Protein AF-A0A0F8YLA9-F1 (afdb_monomer)

pLDDT: mean 85.99, std 13.61, range [43.16, 98.12]

Mean predicted aligned error: 7.43 Å

Organism: NCBI:txid412755

Secondary structure (DSSP, 8-state):
-----HHHHHHHHHHHHHHHHHHHHHHHHHHT-S-B-EEEEEEPPPTTSHHHHHSTT--E--HHHHHHHHHHHHHHHHHHHHHTTTTTTTHHHHHHHHHHHHHHHHHTTBSS----BTTB-HHHHHHHHHHHHHHHHHHHT--------------

InterPro domains:
  IPR001640 Phosphatidylglycerol--prolipoprotein diacylglyceryl transferase Lgt [PF01790] (2-137)
  IPR001640 Phosphatidylglycerol--prolipoprotein diacylglyceryl transferase Lgt [PTHR30589] (3-137)

Foldseek 3Di:
DDPDFVLVVLLVVLLVVLLVLLVVLVVCVVQVPQWFDFDPDADADDPPHPRCVVPPPTHTHSLSNVSSVLSNVLSVVSVVCVVVVHLRSQSNLVSLLSVLVSQLVSVVGTPPFAPDPPRHTPSNVVSVVSNVVSVVCSVVSPRPDDDPPPPPPDD

Radius of gyration: 19.68 Å; Cα contacts (8 Å, |Δi|>4): 216; chains: 1; bounding box: 42×51×56 Å

Solvent-accessible surface area (backbone atoms only — not comparable to full-atom values): 8323 Å² total; per-residue (Å²): 132,87,89,73,59,56,40,60,53,38,40,58,41,30,25,53,54,28,41,51,52,15,54,50,24,50,53,31,51,78,52,29,45,79,50,18,28,81,38,99,57,66,47,63,48,57,80,90,22,66,42,9,66,78,38,63,89,38,36,25,25,59,49,26,58,56,48,16,52,51,26,40,53,51,14,51,52,46,46,51,35,53,75,70,60,50,61,77,57,32,42,34,32,50,44,42,31,55,48,20,54,51,51,38,57,51,54,76,48,36,58,83,71,67,62,74,55,95,85,32,32,68,64,40,54,51,20,52,54,46,24,55,54,20,48,50,42,51,71,70,51,71,68,69,72,73,84,79,74,75,80,79,79,79,127

Structure (mmCIF, N/CA/C/O backbone):
data_AF-A0A0F8YLA9-F1
#
_entry.id   AF-A0A0F8YLA9-F1
#
loop_
_atom_site.group_PDB
_atom_site.id
_atom_site.type_symbol
_atom_site.label_atom_id
_atom_site.label_alt_id
_atom_site.label_comp_id
_atom_site.label_asym_id
_atom_site.label_entity_id
_atom_site.label_seq_id
_atom_site.pdbx_PDB_ins_code
_atom_site.Cartn_x
_atom_site.Cartn_y
_atom_site.Cartn_z
_atom_site.occupancy
_atom_site.B_iso_or_equiv
_atom_site.auth_seq_id
_atom_site.auth_comp_id
_atom_site.auth_asym_id
_atom_site.auth_atom_id
_atom_site.pdbx_PDB_model_num
ATOM 1 N N . ALA A 1 1 ? -14.982 23.974 17.605 1.00 51.75 1 ALA A N 1
ATOM 2 C CA . ALA A 1 1 ? -14.309 22.856 16.908 1.00 51.75 1 ALA A CA 1
ATOM 3 C C . ALA A 1 1 ? -14.845 21.535 17.462 1.00 51.75 1 ALA A C 1
ATOM 5 O O . ALA A 1 1 ? -14.970 21.428 18.674 1.00 51.75 1 ALA A O 1
ATOM 6 N N . ARG A 1 2 ? -15.230 20.557 16.626 1.00 50.88 2 ARG A N 1
ATOM 7 C CA . ARG A 1 2 ? -15.662 19.235 17.125 1.00 50.88 2 ARG A CA 1
ATOM 8 C C . ARG A 1 2 ? -14.438 18.479 17.650 1.00 50.88 2 ARG A C 1
ATOM 10 O O . ARG A 1 2 ? -13.522 18.197 16.887 1.00 50.88 2 ARG A O 1
ATOM 17 N N . HIS A 1 3 ? -14.431 18.161 18.940 1.00 56.78 3 HIS A N 1
ATOM 18 C CA . HIS A 1 3 ? -13.416 17.324 19.575 1.00 56.78 3 HIS A CA 1
ATOM 19 C C . HIS A 1 3 ? -13.645 15.861 19.155 1.00 56.78 3 HIS A C 1
ATOM 21 O O . HIS A 1 3 ? -14.467 15.159 19.741 1.00 56.78 3 HIS A O 1
ATOM 27 N N . LEU A 1 4 ? -12.982 15.424 18.077 1.00 67.19 4 LEU A N 1
ATOM 28 C CA . LEU A 1 4 ? -12.993 14.024 17.647 1.00 67.19 4 LEU A CA 1
ATOM 29 C C . LEU A 1 4 ? -11.876 13.247 18.356 1.00 67.19 4 LEU A C 1
ATOM 31 O O . LEU A 1 4 ? -10.719 13.669 18.283 1.00 67.19 4 LEU A O 1
ATOM 35 N N . PRO A 1 5 ? -12.194 12.121 19.015 1.00 80.06 5 PRO A N 1
ATOM 36 C CA . PRO A 1 5 ? -11.189 11.322 19.695 1.00 80.06 5 PRO A CA 1
ATOM 37 C C . PRO A 1 5 ? -10.243 10.677 18.664 1.00 80.06 5 PRO A C 1
ATOM 39 O O . PRO A 1 5 ? -10.647 10.339 17.545 1.00 80.06 5 PRO A O 1
ATOM 42 N N . LEU A 1 6 ? -8.957 10.579 19.021 1.00 82.19 6 LEU A N 1
ATOM 43 C CA . LEU A 1 6 ? -7.871 10.200 18.104 1.00 82.19 6 LEU A CA 1
ATOM 44 C C . LEU A 1 6 ? -8.041 8.792 17.518 1.00 82.19 6 LEU A C 1
ATOM 46 O O . LEU A 1 6 ? -7.640 8.541 16.387 1.00 82.19 6 LEU A O 1
ATOM 50 N N . ASP A 1 7 ? -8.688 7.898 18.256 1.00 81.44 7 ASP A N 1
ATOM 51 C CA . ASP A 1 7 ? -9.044 6.544 17.834 1.00 81.44 7 ASP A CA 1
ATOM 52 C C . ASP A 1 7 ? -9.983 6.542 16.616 1.00 81.44 7 ASP A C 1
ATOM 54 O O . ASP A 1 7 ? -9.764 5.798 15.663 1.00 81.44 7 ASP A O 1
ATOM 58 N N . LYS A 1 8 ? -10.984 7.429 16.591 1.00 83.75 8 LYS A N 1
ATOM 59 C CA . LYS A 1 8 ? -11.891 7.577 15.444 1.00 83.75 8 LYS A CA 1
ATOM 60 C C . LYS A 1 8 ? -11.183 8.166 14.233 1.00 83.75 8 LYS A C 1
ATOM 62 O O . LYS A 1 8 ? -11.482 7.778 13.106 1.00 83.75 8 LYS A O 1
ATOM 67 N N . ILE A 1 9 ? -10.259 9.100 14.452 1.00 87.50 9 ILE A N 1
ATOM 68 C CA . ILE A 1 9 ? -9.454 9.675 13.369 1.00 87.50 9 ILE A CA 1
ATOM 69 C C . ILE A 1 9 ? -8.560 8.586 12.768 1.00 87.50 9 ILE A C 1
ATOM 71 O O . ILE A 1 9 ? -8.563 8.406 11.552 1.00 87.50 9 ILE A O 1
ATOM 75 N N . ALA A 1 10 ? -7.872 7.813 13.611 1.00 88.62 10 ALA A N 1
ATOM 76 C CA . ALA A 1 10 ? -7.034 6.691 13.200 1.00 88.62 10 ALA A CA 1
ATOM 77 C C . ALA A 1 10 ? -7.830 5.628 12.420 1.00 88.62 10 ALA A C 1
ATOM 79 O O . ALA A 1 10 ? -7.410 5.201 11.344 1.00 88.62 10 ALA A O 1
ATOM 80 N N . ASP A 1 11 ? -9.017 5.259 12.905 1.00 90.12 11 ASP A N 1
ATOM 81 C CA . ASP A 1 11 ? -9.901 4.302 12.235 1.00 90.12 11 ASP A CA 1
ATOM 82 C C . ASP A 1 11 ? -10.409 4.795 10.874 1.00 90.12 11 ASP A C 1
ATOM 84 O O . ASP A 1 11 ? -10.587 4.013 9.935 1.00 90.12 11 ASP A O 1
ATOM 88 N N . CYS A 1 12 ? -10.658 6.098 10.745 1.00 91.56 12 CYS A N 1
ATOM 89 C CA . CYS A 1 12 ? -11.029 6.704 9.473 1.00 91.56 12 CYS A CA 1
ATOM 90 C C . CYS A 1 12 ? -9.847 6.772 8.502 1.00 91.56 12 CYS A C 1
ATOM 92 O O . CYS A 1 12 ? -10.040 6.528 7.309 1.00 91.56 12 CYS A O 1
ATOM 94 N N . ALA A 1 13 ? -8.651 7.068 9.015 1.00 93.75 13 ALA A N 1
ATOM 95 C CA . ALA A 1 13 ? -7.430 7.209 8.235 1.00 93.75 13 ALA A CA 1
ATOM 96 C C . ALA A 1 13 ? -6.952 5.874 7.651 1.00 93.75 13 ALA A C 1
ATOM 98 O O . ALA A 1 13 ? -6.532 5.845 6.501 1.00 93.75 13 ALA A O 1
ATOM 99 N N . ALA A 1 14 ? -7.066 4.767 8.389 1.00 94.69 14 ALA A N 1
ATOM 100 C CA . ALA A 1 14 ? -6.555 3.458 7.973 1.00 94.69 14 ALA A CA 1
ATOM 101 C C . ALA A 1 14 ? -6.965 3.026 6.540 1.00 94.69 14 ALA A C 1
ATOM 103 O O . ALA A 1 14 ? -6.076 2.818 5.711 1.00 94.69 14 ALA A O 1
ATOM 104 N N . PRO A 1 15 ? -8.265 2.940 6.178 1.00 95.81 15 PRO A N 1
ATOM 105 C CA . PRO A 1 15 ? -8.655 2.606 4.807 1.00 95.81 15 PRO A CA 1
ATOM 106 C C . PRO A 1 15 ? -8.290 3.706 3.797 1.00 95.81 15 PRO A C 1
ATOM 108 O O . PRO A 1 15 ? -7.975 3.393 2.654 1.00 95.81 15 PRO A O 1
ATOM 111 N N . ALA A 1 16 ? -8.303 4.983 4.198 1.00 96.62 16 ALA A N 1
ATOM 112 C CA . ALA A 1 16 ? -7.958 6.092 3.307 1.00 96.62 16 ALA A CA 1
ATOM 113 C C . ALA A 1 16 ? -6.479 6.052 2.886 1.00 96.62 16 ALA A C 1
ATOM 115 O O . ALA A 1 16 ? -6.171 6.222 1.708 1.00 96.62 16 ALA A O 1
ATOM 116 N N . ILE A 1 17 ? -5.577 5.761 3.829 1.00 97.19 17 ILE A N 1
ATOM 117 C CA . ILE A 1 17 ? -4.144 5.592 3.565 1.00 97.19 17 ILE A CA 1
ATOM 118 C C . ILE A 1 17 ? -3.922 4.405 2.623 1.00 97.19 17 ILE A C 1
ATOM 120 O O . ILE A 1 17 ? -3.189 4.536 1.645 1.00 97.19 17 ILE A O 1
ATOM 124 N N . ALA A 1 18 ? -4.590 3.272 2.869 1.00 97.25 18 ALA A N 1
ATOM 125 C CA . ALA A 1 18 ? -4.482 2.090 2.013 1.00 97.25 18 ALA A CA 1
ATOM 126 C C . ALA A 1 18 ? -4.884 2.390 0.556 1.00 97.25 18 ALA A C 1
ATOM 128 O O . ALA A 1 18 ? -4.137 2.065 -0.368 1.00 97.25 18 ALA A O 1
ATOM 129 N N . PHE A 1 19 ? -6.014 3.073 0.344 1.00 97.94 19 PHE A N 1
ATOM 130 C CA . PHE A 1 19 ? -6.440 3.487 -0.996 1.00 97.94 19 PHE A CA 1
ATOM 131 C C . PHE A 1 19 ? -5.474 4.488 -1.638 1.00 97.94 19 PHE A C 1
ATOM 133 O O . PHE A 1 19 ? -5.114 4.321 -2.803 1.00 97.94 19 PHE A O 1
ATOM 140 N N . GLY A 1 20 ? -5.005 5.484 -0.881 1.00 97.56 20 GLY A N 1
ATOM 141 C CA . GLY A 1 20 ? -4.021 6.451 -1.370 1.00 97.56 20 GLY A CA 1
ATOM 142 C C . GLY A 1 20 ? -2.733 5.775 -1.845 1.00 97.56 20 GLY A C 1
ATOM 143 O O . GLY A 1 20 ? -2.248 6.056 -2.939 1.00 97.56 20 GLY A O 1
ATOM 144 N N . PHE A 1 21 ? -2.214 4.818 -1.073 1.00 96.88 21 PHE A N 1
ATOM 145 C CA . PHE A 1 21 ? -1.031 4.051 -1.463 1.00 96.88 21 PHE A CA 1
ATOM 146 C C . PHE A 1 21 ? -1.296 3.124 -2.652 1.00 96.88 21 PHE A C 1
ATOM 148 O O . PHE A 1 21 ? -0.420 2.982 -3.503 1.00 96.88 21 PHE A O 1
ATOM 155 N N . SER A 1 22 ? -2.484 2.520 -2.748 1.00 97.44 22 SER A N 1
ATOM 156 C CA . SER A 1 22 ? -2.860 1.690 -3.899 1.00 97.44 22 SER A CA 1
ATOM 157 C C . SER A 1 22 ? -2.785 2.484 -5.206 1.00 97.44 22 SER A C 1
ATOM 159 O O . SER A 1 22 ? -2.133 2.043 -6.155 1.00 97.44 22 SER A O 1
ATOM 161 N N . ILE A 1 23 ? -3.366 3.688 -5.225 1.00 97.62 23 ILE A N 1
ATOM 162 C CA . ILE A 1 23 ? -3.331 4.584 -6.387 1.00 97.62 23 ILE A CA 1
ATOM 163 C C . ILE A 1 23 ? -1.901 5.070 -6.649 1.00 97.62 23 ILE A C 1
ATOM 165 O O . ILE A 1 23 ? -1.436 5.037 -7.786 1.00 97.62 23 ILE A O 1
ATOM 169 N N . GLY A 1 24 ? -1.162 5.448 -5.602 1.00 96.38 24 GLY A N 1
ATOM 170 C CA . GLY A 1 24 ? 0.235 5.868 -5.732 1.00 96.38 24 GLY A CA 1
ATOM 171 C C . GLY A 1 24 ? 1.115 4.812 -6.411 1.00 96.38 24 GLY A C 1
ATOM 172 O O . GLY A 1 24 ? 1.954 5.147 -7.245 1.00 96.38 24 GLY A O 1
ATOM 173 N N . ARG A 1 25 ? 0.879 3.521 -6.138 1.00 95.88 25 ARG A N 1
ATOM 174 C CA . ARG A 1 25 ? 1.599 2.417 -6.796 1.00 95.88 25 ARG A CA 1
ATOM 175 C C . ARG A 1 25 ? 1.271 2.267 -8.279 1.00 95.88 25 ARG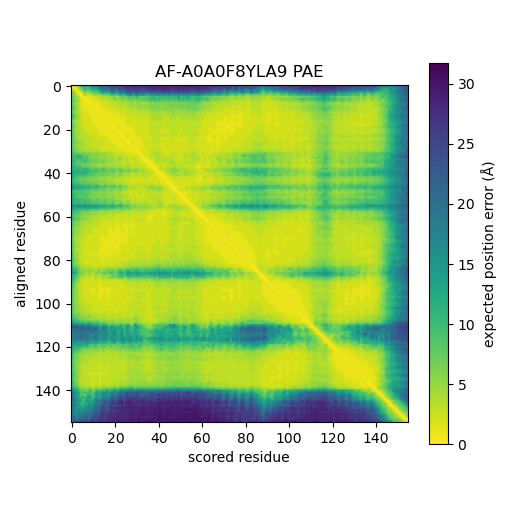 A C 1
ATOM 177 O O . ARG A 1 25 ? 2.159 1.886 -9.037 1.00 95.88 25 ARG A O 1
ATOM 184 N N . ILE A 1 26 ? 0.059 2.618 -8.705 1.00 96.50 26 ILE A N 1
ATOM 185 C CA . ILE A 1 26 ? -0.275 2.706 -10.135 1.00 96.50 26 ILE A CA 1
ATOM 186 C C . ILE A 1 26 ? 0.551 3.824 -10.779 1.00 96.50 26 ILE A C 1
ATOM 188 O O . ILE A 1 26 ? 1.134 3.615 -11.836 1.00 96.50 26 ILE A O 1
ATOM 192 N N . GLY A 1 27 ? 0.699 4.967 -10.103 1.00 95.50 27 GLY A N 1
ATOM 193 C CA . GLY A 1 27 ? 1.598 6.039 -10.542 1.00 95.50 27 GLY A CA 1
ATOM 194 C C . GLY A 1 27 ? 3.049 5.571 -10.714 1.00 95.50 27 GLY A C 1
ATOM 195 O O . GLY A 1 27 ? 3.661 5.849 -11.741 1.00 95.50 27 GLY A O 1
ATOM 196 N N . CYS A 1 28 ? 3.585 4.789 -9.767 1.00 93.06 28 CYS A N 1
ATOM 197 C CA . CYS A 1 28 ? 4.929 4.205 -9.894 1.00 93.06 28 CYS A CA 1
ATOM 198 C C . CYS A 1 28 ? 5.061 3.273 -11.105 1.00 93.06 28 CYS A C 1
ATOM 200 O O . CYS A 1 28 ? 6.099 3.278 -11.763 1.00 93.06 28 CYS A O 1
ATOM 202 N N . PHE A 1 29 ? 4.022 2.483 -11.396 1.00 94.56 29 PHE A N 1
ATOM 203 C CA . PHE A 1 29 ? 3.989 1.628 -12.581 1.00 94.56 29 PHE A CA 1
ATOM 204 C C . PHE A 1 29 ? 4.024 2.465 -13.864 1.00 94.56 29 PHE A C 1
ATOM 206 O O . PHE A 1 29 ? 4.867 2.226 -14.716 1.00 94.56 29 PHE A O 1
ATOM 213 N N . LEU A 1 30 ? 3.187 3.500 -13.971 1.00 94.06 30 LEU A N 1
ATOM 214 C CA . LEU A 1 30 ? 3.167 4.383 -15.143 1.00 94.06 30 LEU A CA 1
ATOM 215 C C . LEU A 1 30 ? 4.490 5.141 -15.338 1.00 94.06 30 LEU A C 1
ATOM 217 O O . LEU A 1 30 ? 4.897 5.380 -16.469 1.00 94.06 30 LEU A O 1
ATOM 221 N N . ASN A 1 31 ? 5.177 5.483 -14.246 1.00 93.06 31 ASN A N 1
ATOM 222 C CA . ASN A 1 31 ? 6.482 6.142 -14.285 1.00 93.06 31 ASN A CA 1
ATOM 223 C C . ASN A 1 31 ? 7.656 5.171 -14.532 1.00 93.06 31 ASN A C 1
ATOM 225 O O . ASN A 1 31 ? 8.767 5.610 -14.811 1.00 93.06 31 ASN A O 1
ATOM 229 N N . GLY A 1 32 ? 7.454 3.860 -14.377 1.00 88.50 32 GLY A N 1
ATOM 230 C CA . GLY A 1 32 ? 8.517 2.858 -14.488 1.00 88.50 32 GLY A CA 1
ATOM 231 C C . GLY A 1 32 ? 9.557 2.905 -13.361 1.00 88.50 32 GLY A C 1
ATOM 232 O O . GLY A 1 32 ? 10.737 2.663 -13.603 1.00 88.50 32 GLY A O 1
ATOM 233 N N . CYS A 1 33 ? 9.150 3.221 -12.125 1.00 87.12 33 CYS A N 1
ATOM 234 C CA . CYS A 1 33 ? 10.023 3.188 -10.940 1.00 87.12 33 CYS A CA 1
ATOM 235 C C . CYS A 1 33 ? 9.605 2.103 -9.929 1.00 87.12 33 CYS A C 1
ATOM 237 O O . CYS A 1 33 ? 8.482 1.597 -9.974 1.00 87.12 33 CYS A O 1
ATOM 239 N N . CYS A 1 34 ? 10.508 1.742 -9.004 1.00 85.62 34 CYS A N 1
ATOM 240 C CA . CYS A 1 34 ? 10.305 0.684 -7.998 1.00 85.62 34 CYS A CA 1
ATOM 241 C C . CYS A 1 34 ? 9.914 -0.673 -8.608 1.00 85.62 34 CYS A C 1
ATOM 243 O O . CYS A 1 34 ? 8.966 -1.317 -8.153 1.00 85.62 34 CYS A O 1
ATOM 245 N N . TYR A 1 35 ? 10.609 -1.059 -9.673 1.00 88.12 35 TYR A N 1
ATOM 246 C CA . TYR A 1 35 ? 10.347 -2.276 -10.431 1.00 88.12 35 TYR A CA 1
ATOM 247 C C . TYR A 1 35 ? 10.820 -3.544 -9.711 1.00 88.12 35 TYR A C 1
ATOM 249 O O . TYR A 1 35 ? 11.592 -3.512 -8.750 1.00 88.12 35 TYR A O 1
ATOM 257 N N . GLY A 1 36 ? 10.278 -4.680 -10.145 1.00 89.56 36 GLY A N 1
ATOM 258 C CA . GLY A 1 36 ? 10.654 -5.986 -9.628 1.00 89.56 36 GLY A CA 1
ATOM 259 C C . GLY A 1 36 ? 11.971 -6.511 -10.184 1.00 89.56 36 GLY A C 1
ATOM 260 O O . GLY A 1 36 ? 12.648 -5.857 -10.969 1.00 89.56 36 GLY A O 1
ATOM 261 N N . VAL A 1 37 ? 12.315 -7.727 -9.783 1.00 90.44 37 VAL A N 1
ATOM 262 C CA . VAL A 1 37 ? 13.409 -8.495 -10.383 1.00 90.44 37 VAL A CA 1
ATOM 263 C C . VAL A 1 37 ? 13.125 -8.840 -11.850 1.00 90.44 37 VAL A C 1
ATOM 265 O O . VAL A 1 37 ? 11.976 -8.822 -12.308 1.00 90.44 37 VAL A O 1
ATOM 268 N N . LEU A 1 38 ? 14.186 -9.197 -12.575 1.00 90.69 38 LEU A N 1
ATOM 269 C CA . LEU A 1 38 ? 14.07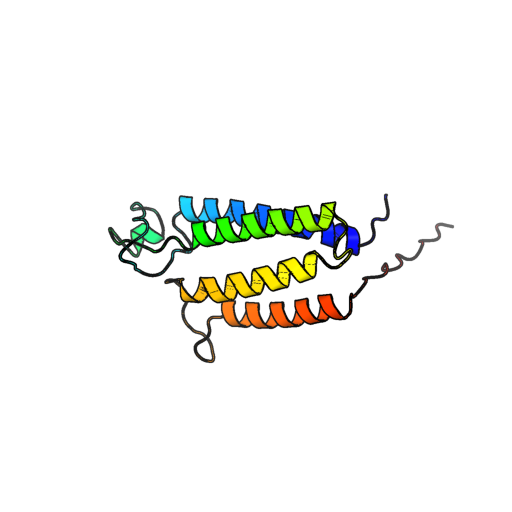9 -9.807 -13.897 1.00 90.69 38 LEU A CA 1
ATOM 270 C C . LEU A 1 38 ? 13.261 -11.095 -13.821 1.00 90.69 38 LEU A C 1
ATOM 272 O O . LEU A 1 38 ? 13.452 -11.920 -12.927 1.00 90.69 38 LEU A O 1
ATOM 276 N N . SER A 1 39 ? 12.334 -11.252 -14.758 1.00 88.69 39 SER A N 1
ATOM 277 C CA . SER A 1 39 ? 11.395 -12.368 -14.783 1.00 88.69 39 SER A CA 1
ATOM 278 C C . SER A 1 39 ? 11.053 -12.737 -16.221 1.00 88.69 39 SER A C 1
ATOM 280 O O . SER A 1 39 ? 11.080 -11.893 -17.112 1.00 88.69 39 SER A O 1
ATOM 282 N N . SER A 1 40 ? 10.687 -13.998 -16.454 1.00 89.44 40 SER A N 1
ATOM 283 C CA . SER A 1 40 ? 10.198 -14.467 -17.758 1.00 89.44 40 SER A CA 1
ATOM 284 C C . SER A 1 40 ? 8.824 -13.899 -18.128 1.00 89.44 40 SER A C 1
ATOM 286 O O . SER A 1 40 ? 8.406 -13.988 -19.278 1.00 89.44 40 SER A O 1
ATOM 288 N N . PHE A 1 41 ? 8.117 -13.318 -17.160 1.00 89.44 41 PHE A N 1
ATOM 289 C CA . PHE A 1 41 ? 6.801 -12.720 -17.336 1.00 89.44 41 PHE A CA 1
ATOM 290 C C . PHE A 1 41 ? 6.713 -11.384 -16.598 1.00 89.44 41 PHE A C 1
ATOM 292 O O . PHE A 1 41 ? 7.275 -11.218 -15.510 1.00 89.44 41 PHE A O 1
ATOM 299 N N . GLY A 1 42 ? 5.979 -10.437 -17.183 1.00 92.00 42 GLY A N 1
ATOM 300 C CA . GLY A 1 42 ? 5.844 -9.089 -16.651 1.00 92.00 42 GLY A CA 1
ATOM 301 C C . GLY A 1 42 ? 5.718 -8.052 -17.756 1.00 92.00 42 GLY A C 1
ATOM 302 O O . GLY A 1 42 ? 5.046 -8.292 -18.756 1.00 92.00 42 GLY A O 1
ATOM 303 N N . PHE A 1 43 ? 6.356 -6.900 -17.558 1.00 92.38 43 PHE A N 1
ATOM 304 C CA . PHE A 1 43 ? 6.296 -5.778 -18.490 1.00 92.38 43 PHE A CA 1
ATOM 305 C C . PHE A 1 43 ? 7.697 -5.314 -18.872 1.00 92.38 43 PHE A C 1
ATOM 307 O O . PHE A 1 43 ? 8.619 -5.341 -18.055 1.00 92.38 43 PHE A O 1
ATOM 314 N N . VAL A 1 44 ? 7.825 -4.860 -20.116 1.00 93.12 44 VAL A N 1
ATOM 315 C CA . VAL A 1 44 ? 8.991 -4.122 -20.600 1.00 93.12 44 VAL A CA 1
ATOM 316 C C . VAL A 1 44 ? 8.648 -2.641 -20.530 1.00 93.12 44 VAL A C 1
ATOM 318 O O . VAL A 1 44 ? 7.616 -2.215 -21.051 1.00 93.12 44 VAL A O 1
ATOM 321 N N . PHE A 1 45 ? 9.493 -1.862 -19.866 1.00 91.69 45 PHE A N 1
ATOM 322 C CA . PHE A 1 45 ? 9.282 -0.427 -19.720 1.00 91.69 45 PHE A CA 1
ATOM 323 C C . PHE A 1 45 ? 9.956 0.347 -20.864 1.00 91.69 45 PHE A C 1
ATOM 325 O O . PHE A 1 45 ? 11.015 -0.068 -21.340 1.00 91.69 45 PHE A O 1
ATOM 332 N N . PRO A 1 46 ? 9.358 1.461 -21.329 1.00 90.88 46 PRO A N 1
ATOM 333 C CA . PRO A 1 46 ? 9.902 2.242 -22.434 1.00 90.88 46 PRO A CA 1
ATOM 334 C C . PRO A 1 46 ? 11.212 2.943 -22.052 1.00 90.88 46 PRO A C 1
ATOM 336 O O . PRO A 1 46 ? 11.439 3.288 -20.886 1.00 90.88 46 PRO A O 1
ATOM 339 N N . LEU A 1 47 ? 12.047 3.200 -23.062 1.00 87.94 47 LEU A N 1
ATOM 340 C CA . LEU A 1 47 ? 13.235 4.048 -22.938 1.00 87.94 47 LEU A CA 1
ATOM 341 C C . LEU A 1 47 ? 12.815 5.457 -22.478 1.00 87.94 47 LEU A C 1
ATOM 343 O O . LEU A 1 47 ? 11.848 6.011 -23.000 1.00 87.94 47 LEU A O 1
ATOM 347 N N . GLY A 1 48 ? 13.514 6.009 -21.483 1.00 86.69 48 GLY A N 1
ATOM 348 C CA . GLY A 1 48 ? 13.152 7.263 -20.799 1.00 86.69 48 GLY A CA 1
ATOM 349 C C . GLY A 1 48 ? 12.381 7.076 -19.485 1.00 86.69 48 GLY A C 1
ATOM 350 O O . GLY A 1 48 ? 12.057 8.052 -18.813 1.00 86.69 48 GLY A O 1
ATOM 351 N N . SER A 1 49 ? 12.094 5.831 -19.095 1.00 89.81 49 SER A N 1
ATOM 352 C CA . SER A 1 49 ? 11.715 5.491 -17.720 1.00 89.81 49 SER A CA 1
ATOM 353 C C . SER A 1 49 ? 12.924 4.924 -16.964 1.00 89.81 49 SER A C 1
ATOM 355 O O . SER A 1 49 ? 13.767 4.285 -17.597 1.00 89.81 49 SER A O 1
ATOM 357 N N . PRO A 1 50 ? 13.001 5.054 -15.624 1.00 88.88 50 PRO A N 1
ATOM 358 C CA . PRO A 1 50 ? 14.111 4.492 -14.856 1.00 88.88 50 PRO A CA 1
ATOM 359 C C . PRO A 1 50 ? 14.313 2.995 -15.136 1.00 88.88 50 PRO A C 1
ATOM 361 O O . PRO A 1 50 ? 15.425 2.553 -15.395 1.00 88.88 50 PRO A O 1
ATOM 364 N N . ALA A 1 51 ? 13.234 2.207 -15.156 1.00 88.44 51 ALA A N 1
ATOM 365 C CA . ALA A 1 51 ? 13.294 0.790 -15.512 1.00 88.44 51 ALA A CA 1
ATOM 366 C C . ALA A 1 51 ? 13.849 0.547 -16.924 1.00 88.44 51 ALA A C 1
ATOM 368 O O . ALA A 1 51 ? 14.704 -0.315 -17.095 1.00 88.44 51 ALA A O 1
ATOM 369 N N . GLY A 1 52 ? 13.380 1.297 -17.927 1.00 88.88 52 GLY A N 1
ATOM 370 C CA . GLY A 1 52 ? 13.812 1.124 -19.315 1.00 88.88 52 GLY A CA 1
ATOM 371 C C . GLY A 1 52 ? 15.261 1.550 -19.569 1.00 88.88 52 GLY A C 1
ATOM 372 O O . GLY A 1 52 ? 15.897 1.007 -20.468 1.00 88.88 52 GLY A O 1
ATOM 373 N N . GLU A 1 53 ? 15.794 2.482 -18.774 1.00 89.19 53 GLU A N 1
ATOM 374 C CA . GLU A 1 53 ? 17.198 2.908 -18.844 1.00 89.19 53 GLU A CA 1
ATOM 375 C C . GLU A 1 53 ? 18.155 1.867 -18.251 1.00 89.19 53 GLU A C 1
ATOM 377 O O . GLU A 1 53 ? 19.177 1.561 -18.860 1.00 89.19 53 GLU A O 1
ATOM 382 N N . PHE A 1 54 ? 17.818 1.284 -17.095 1.00 86.50 54 PHE A N 1
A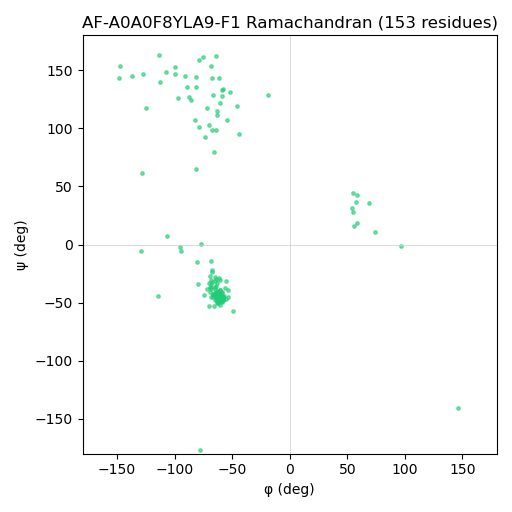TOM 383 C CA . PHE A 1 54 ? 18.653 0.255 -16.461 1.00 86.50 54 PHE A CA 1
ATOM 384 C C . PHE A 1 54 ? 18.481 -1.138 -17.090 1.00 86.50 54 PHE A C 1
ATOM 386 O O . PHE A 1 54 ? 19.437 -1.908 -17.158 1.00 86.50 54 PHE A O 1
ATOM 393 N N . PHE A 1 55 ? 17.274 -1.468 -17.554 1.00 86.25 55 PHE A N 1
ATOM 394 C CA . PHE A 1 55 ? 16.890 -2.797 -18.039 1.00 86.25 55 PHE A CA 1
ATOM 395 C C . PHE A 1 55 ? 16.245 -2.705 -19.427 1.00 86.25 55 PHE A C 1
ATOM 397 O O . PHE A 1 55 ? 15.085 -3.069 -19.637 1.00 86.25 55 PHE A O 1
ATOM 404 N N . SER A 1 56 ? 17.015 -2.207 -20.394 1.00 86.75 56 SER A N 1
ATOM 405 C CA . SER A 1 56 ? 16.550 -2.015 -21.768 1.00 86.75 56 SER A CA 1
ATOM 406 C C . SER A 1 56 ? 16.081 -3.332 -22.398 1.00 86.75 56 SER A C 1
ATOM 408 O O . SER A 1 56 ? 16.780 -4.344 -22.374 1.00 86.75 56 SER A O 1
ATOM 410 N N . ALA A 1 57 ? 14.857 -3.320 -22.939 1.00 87.75 57 ALA A N 1
ATOM 411 C CA . ALA A 1 57 ? 14.194 -4.468 -23.568 1.00 87.75 57 ALA A CA 1
ATOM 412 C C . ALA A 1 57 ? 14.056 -5.736 -22.692 1.00 87.75 57 ALA A C 1
ATOM 414 O O . ALA A 1 57 ? 13.756 -6.812 -23.209 1.00 87.75 57 ALA A O 1
ATOM 415 N N . GLN A 1 58 ? 14.239 -5.630 -21.372 1.00 90.19 58 GLN A N 1
ATOM 416 C CA . GLN A 1 58 ? 14.116 -6.756 -20.448 1.00 90.19 58 GLN A CA 1
ATOM 417 C C . GLN A 1 58 ? 12.762 -6.757 -19.735 1.00 90.19 58 GLN A C 1
ATOM 419 O O . GLN A 1 58 ? 12.174 -5.713 -19.448 1.00 90.19 58 GLN A O 1
ATOM 424 N N . THR A 1 59 ? 12.259 -7.959 -19.452 1.00 92.50 59 THR A N 1
ATOM 425 C CA . THR A 1 59 ? 10.975 -8.146 -18.772 1.00 92.50 59 THR A CA 1
ATOM 426 C C . THR A 1 59 ? 11.171 -8.099 -17.262 1.00 92.50 59 THR A C 1
ATOM 428 O O . THR A 1 59 ? 11.952 -8.864 -16.692 1.00 92.50 59 THR A O 1
ATOM 431 N N . LEU A 1 60 ? 10.439 -7.198 -16.609 1.00 92.06 60 LEU A N 1
ATOM 432 C CA . LEU A 1 60 ? 10.492 -6.996 -15.166 1.00 92.06 60 LEU A CA 1
ATOM 433 C C . LEU A 1 60 ? 9.179 -7.421 -14.518 1.00 92.06 60 LEU A C 1
ATOM 435 O O . LEU A 1 60 ? 8.085 -7.149 -15.026 1.00 92.06 60 LEU A O 1
ATOM 439 N N . PHE A 1 61 ? 9.289 -8.066 -13.359 1.00 92.31 61 PHE A N 1
ATOM 440 C CA . PHE A 1 61 ? 8.127 -8.484 -12.591 1.00 92.31 61 PHE A CA 1
ATOM 441 C C . PHE A 1 61 ? 7.363 -7.253 -12.049 1.00 92.31 61 PHE A C 1
ATOM 443 O O . PHE A 1 61 ? 7.972 -6.381 -11.420 1.00 92.31 61 PHE A O 1
ATOM 450 N N . PRO A 1 62 ? 6.034 -7.146 -12.253 1.00 91.62 62 PRO A N 1
ATOM 451 C CA . PRO A 1 62 ? 5.261 -5.945 -11.924 1.00 91.62 62 PRO A CA 1
ATOM 452 C C . PRO A 1 62 ? 4.890 -5.874 -10.435 1.00 91.62 62 PRO A C 1
ATOM 454 O O . PRO A 1 62 ? 3.714 -5.906 -10.054 1.00 91.62 62 PRO A O 1
ATOM 457 N N . THR A 1 63 ? 5.894 -5.746 -9.564 1.00 93.06 63 THR A N 1
ATOM 458 C CA . THR A 1 63 ? 5.706 -5.607 -8.108 1.00 93.06 63 THR A CA 1
ATOM 459 C C . THR A 1 63 ? 4.784 -4.443 -7.748 1.00 93.06 63 THR A C 1
ATOM 461 O O . THR A 1 63 ? 4.053 -4.525 -6.759 1.00 93.06 63 THR A O 1
ATOM 464 N N . GLN A 1 64 ? 4.766 -3.375 -8.550 1.00 94.06 64 GLN A N 1
ATOM 465 C CA . GLN A 1 64 ? 3.935 -2.195 -8.326 1.00 94.06 64 GLN A CA 1
ATOM 466 C C . GLN A 1 64 ? 2.443 -2.514 -8.458 1.00 94.06 64 GLN A C 1
ATOM 468 O O . GLN A 1 64 ? 1.664 -2.101 -7.600 1.00 94.06 64 GLN A O 1
ATOM 473 N N . LEU A 1 65 ? 2.041 -3.288 -9.474 1.00 95.00 65 LEU A N 1
ATOM 474 C CA . LEU A 1 65 ? 0.639 -3.680 -9.674 1.00 95.00 65 LEU A CA 1
ATOM 475 C C . LEU A 1 65 ? 0.175 -4.651 -8.590 1.00 95.00 65 LEU A C 1
ATOM 477 O O . LEU A 1 65 ? -0.915 -4.495 -8.043 1.00 95.00 65 LEU A O 1
ATOM 481 N N . ILE A 1 66 ? 1.032 -5.599 -8.210 1.00 94.88 66 ILE A N 1
ATOM 482 C CA . ILE A 1 66 ? 0.754 -6.519 -7.100 1.00 94.88 66 ILE A CA 1
ATOM 483 C C . ILE A 1 66 ? 0.619 -5.742 -5.788 1.00 94.88 66 ILE A C 1
ATOM 485 O O . ILE A 1 66 ? -0.275 -6.020 -4.987 1.00 94.88 66 ILE A O 1
ATOM 489 N N . SER A 1 67 ? 1.471 -4.739 -5.568 1.00 95.38 67 SER A N 1
ATOM 490 C CA . SER A 1 67 ? 1.369 -3.853 -4.406 1.00 95.38 67 SER A CA 1
ATOM 491 C C . SER A 1 67 ? 0.085 -3.040 -4.428 1.00 95.38 67 SER A C 1
ATOM 493 O O . SER A 1 67 ? -0.619 -2.985 -3.423 1.00 95.38 67 SER A O 1
ATOM 495 N N . SER A 1 68 ? -0.258 -2.463 -5.579 1.00 97.12 68 SER A N 1
ATOM 496 C CA . SER A 1 68 ? -1.494 -1.707 -5.761 1.00 97.12 68 SER A CA 1
ATOM 497 C C . SER A 1 68 ? -2.728 -2.554 -5.444 1.00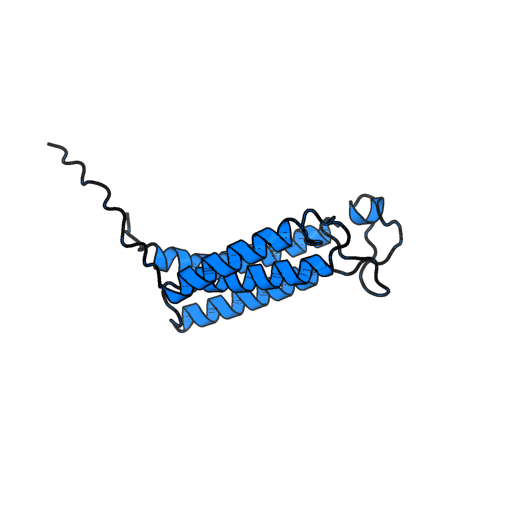 97.12 68 SER A C 1
ATOM 499 O O . SER A 1 68 ? -3.568 -2.127 -4.649 1.00 97.12 68 SER A O 1
ATOM 501 N N . LEU A 1 69 ? -2.802 -3.776 -5.982 1.00 97.12 69 LEU A N 1
ATOM 502 C CA . LEU A 1 69 ? -3.916 -4.694 -5.753 1.00 97.12 69 LEU A CA 1
ATOM 503 C C . LEU A 1 69 ? -4.021 -5.117 -4.283 1.00 97.12 69 LEU A C 1
ATOM 505 O O . LEU A 1 69 ? -5.105 -5.066 -3.706 1.00 97.12 69 LEU A O 1
ATOM 509 N N . ASN A 1 70 ? -2.903 -5.479 -3.648 1.00 96.75 70 ASN A N 1
ATOM 510 C CA . ASN A 1 70 ? -2.893 -5.826 -2.226 1.00 96.75 70 ASN A CA 1
ATOM 511 C C . ASN A 1 70 ? -3.376 -4.656 -1.357 1.00 96.75 70 ASN A C 1
ATOM 513 O O . ASN A 1 70 ? -4.219 -4.844 -0.483 1.00 96.75 70 ASN A O 1
ATOM 517 N N . LEU A 1 71 ? -2.899 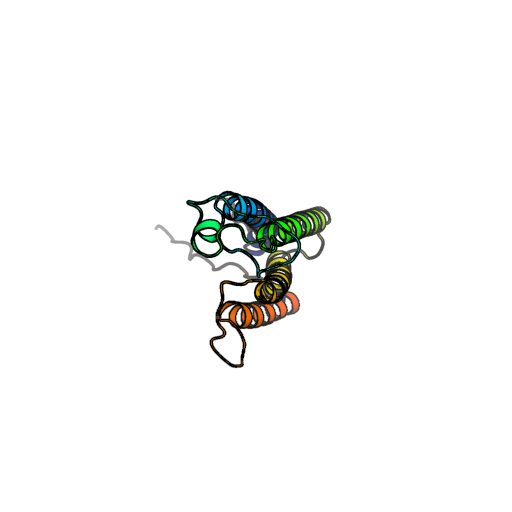-3.439 -1.628 1.00 97.56 71 LEU A N 1
ATOM 518 C CA . LEU A 1 71 ? -3.311 -2.230 -0.912 1.00 97.56 71 LEU A CA 1
ATOM 519 C C . LEU A 1 71 ? -4.791 -1.892 -1.136 1.00 97.56 71 LEU A C 1
ATOM 521 O O . LEU A 1 71 ? -5.469 -1.468 -0.199 1.00 97.56 71 LEU A O 1
ATOM 525 N N . LEU A 1 72 ? -5.315 -2.130 -2.342 1.00 98.12 72 LEU A N 1
ATOM 526 C CA . LEU A 1 72 ? -6.738 -1.975 -2.648 1.00 98.12 72 LEU A CA 1
ATOM 527 C C . LEU A 1 72 ? -7.583 -2.945 -1.816 1.00 98.12 72 LEU A C 1
ATOM 529 O O . LEU A 1 72 ? -8.531 -2.524 -1.154 1.00 98.12 72 LEU A O 1
ATOM 533 N N . ILE A 1 73 ? -7.210 -4.228 -1.805 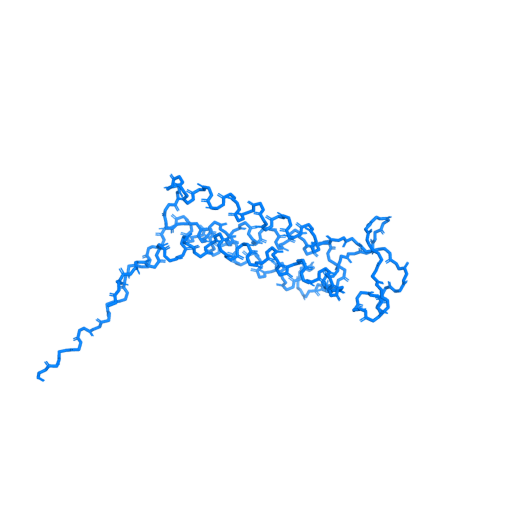1.00 97.94 73 ILE A N 1
ATOM 534 C CA . ILE A 1 73 ? -7.890 -5.267 -1.021 1.00 97.94 73 ILE A CA 1
ATOM 535 C C . ILE A 1 73 ? -7.842 -4.917 0.470 1.00 97.94 73 ILE A C 1
ATOM 537 O O . ILE A 1 73 ? -8.875 -4.958 1.138 1.00 97.94 73 ILE A O 1
ATOM 541 N N . MET A 1 74 ? -6.683 -4.498 0.989 1.00 97.31 74 MET A N 1
ATOM 542 C CA . MET A 1 74 ? -6.550 -4.033 2.374 1.00 97.31 74 MET A CA 1
ATOM 543 C C . MET A 1 74 ? -7.485 -2.858 2.670 1.00 97.31 74 MET A C 1
ATOM 545 O O . MET A 1 74 ? -8.191 -2.882 3.677 1.00 97.31 74 MET A O 1
ATOM 549 N N . GLY A 1 75 ? -7.537 -1.855 1.789 1.00 97.25 75 GLY A N 1
ATOM 550 C CA . GLY A 1 75 ? -8.431 -0.705 1.925 1.00 97.25 75 GLY A CA 1
ATOM 551 C C . GLY A 1 75 ? -9.905 -1.108 1.966 1.00 97.25 75 GLY A C 1
ATOM 552 O O . GLY A 1 75 ? -10.639 -0.649 2.844 1.00 97.25 75 GLY A O 1
ATOM 553 N N . ILE A 1 76 ? -10.329 -2.022 1.085 1.00 97.88 76 ILE A N 1
ATOM 554 C CA . ILE A 1 76 ? -11.695 -2.567 1.060 1.00 97.88 76 ILE A CA 1
ATOM 555 C C . ILE A 1 76 ? -11.999 -3.309 2.363 1.00 97.88 76 ILE A C 1
ATOM 557 O O . ILE A 1 76 ? -13.006 -3.020 3.011 1.00 97.88 76 ILE A O 1
ATOM 561 N N . VAL A 1 77 ? -11.128 -4.226 2.789 1.00 96.69 77 VAL A N 1
ATOM 562 C CA . VAL A 1 77 ? -11.315 -5.003 4.023 1.00 96.69 77 VAL A CA 1
ATOM 563 C C . VAL A 1 77 ? -11.422 -4.075 5.232 1.00 96.69 77 VAL A C 1
ATOM 565 O O . VAL A 1 77 ? -12.383 -4.173 5.995 1.00 96.69 77 VAL A O 1
ATOM 568 N N . LEU A 1 78 ? -10.502 -3.121 5.383 1.00 95.94 78 LEU A N 1
ATOM 569 C CA . LEU A 1 78 ? -10.520 -2.151 6.481 1.00 95.94 78 LEU A CA 1
ATOM 570 C C . LEU A 1 78 ? -11.775 -1.274 6.450 1.00 95.94 78 LEU A C 1
ATOM 572 O O . LEU A 1 78 ? -12.372 -1.015 7.496 1.00 95.94 78 LEU A O 1
ATOM 576 N N . HIS A 1 79 ? -12.219 -0.854 5.264 1.00 96.44 79 HIS A N 1
ATOM 577 C CA . HIS A 1 79 ? -13.453 -0.091 5.105 1.00 96.44 79 HIS A CA 1
ATOM 578 C C . HIS A 1 79 ? -14.685 -0.899 5.541 1.00 96.44 79 HIS A C 1
ATOM 580 O O . HIS A 1 79 ? -15.550 -0.379 6.253 1.00 96.44 79 HIS A O 1
ATOM 586 N N . LEU A 1 80 ? -14.759 -2.179 5.164 1.00 96.12 80 LEU A N 1
ATOM 587 C CA . LEU A 1 80 ? -15.846 -3.075 5.557 1.00 96.12 80 LEU A CA 1
ATOM 588 C C . LEU A 1 80 ? -15.838 -3.357 7.065 1.00 96.12 80 LEU A C 1
ATOM 590 O O . LEU A 1 80 ? -16.898 -3.304 7.693 1.00 96.12 80 LEU A O 1
ATOM 594 N N . LEU A 1 81 ? -14.665 -3.598 7.661 1.00 94.25 81 LEU A N 1
ATOM 595 C CA . LEU A 1 81 ? -14.513 -3.771 9.110 1.00 94.25 81 LEU A CA 1
ATOM 596 C C . LEU A 1 81 ? -14.975 -2.521 9.866 1.00 94.25 81 LEU A C 1
ATOM 598 O O . LEU A 1 81 ? -15.757 -2.630 10.813 1.00 94.25 81 LEU A O 1
ATOM 602 N N . ARG A 1 82 ? -14.594 -1.332 9.381 1.00 93.12 82 ARG A N 1
ATOM 603 C CA . ARG A 1 82 ? -15.060 -0.048 9.917 1.00 93.12 82 ARG A CA 1
ATOM 604 C C . ARG A 1 82 ? -16.576 0.083 9.847 1.00 93.12 82 ARG A C 1
ATOM 606 O O . ARG A 1 82 ? -17.198 0.430 10.847 1.00 93.12 82 ARG A O 1
ATOM 613 N N . LYS A 1 83 ? -17.187 -0.217 8.692 1.00 92.88 83 LYS A N 1
ATOM 614 C CA . LYS A 1 83 ? -18.647 -0.134 8.502 1.00 92.88 83 LYS A CA 1
ATOM 615 C C . LYS A 1 83 ? -19.389 -1.071 9.460 1.00 92.88 83 LYS A C 1
ATOM 617 O O . LYS A 1 83 ? -20.412 -0.690 10.020 1.00 92.88 83 LYS A O 1
ATOM 622 N N . LYS A 1 84 ? -18.845 -2.269 9.689 1.00 91.69 84 LYS A N 1
ATOM 623 C CA . LYS A 1 84 ? -19.370 -3.248 10.652 1.00 91.69 84 LYS A CA 1
ATOM 624 C C . LYS A 1 84 ? -19.028 -2.919 12.113 1.00 91.69 84 LYS A C 1
ATOM 626 O O . LYS A 1 84 ? -19.421 -3.671 12.996 1.00 91.69 84 LYS A O 1
ATOM 631 N N . ASN A 1 85 ? -18.328 -1.812 12.385 1.00 85.69 85 ASN A N 1
ATOM 632 C CA . ASN A 1 85 ? -17.845 -1.430 13.716 1.00 85.69 85 ASN A CA 1
ATOM 633 C C . ASN 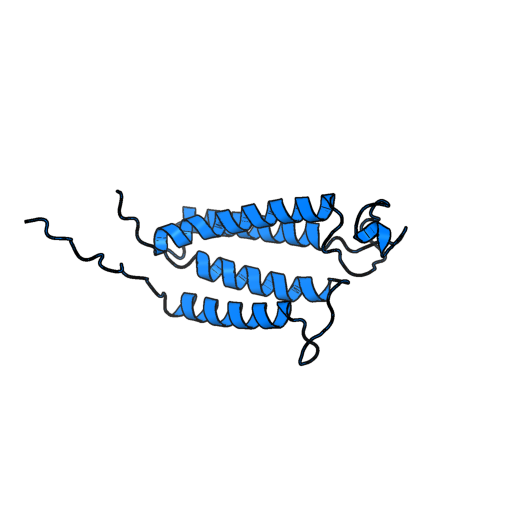A 1 85 ? -16.985 -2.508 14.401 1.00 85.69 85 ASN A C 1
ATOM 635 O O . ASN A 1 85 ? -16.917 -2.573 15.630 1.00 85.69 85 ASN A O 1
ATOM 639 N N . ILE A 1 86 ? -16.310 -3.340 13.607 1.00 80.62 86 ILE A N 1
ATOM 640 C CA . ILE A 1 86 ? -15.385 -4.359 14.096 1.00 80.62 86 ILE A CA 1
ATOM 641 C C . ILE A 1 86 ? -14.047 -3.678 14.389 1.00 80.62 86 ILE A C 1
ATOM 643 O O . ILE A 1 86 ? -13.566 -2.880 13.588 1.00 80.62 86 ILE A O 1
ATOM 647 N N . ALA A 1 87 ? -13.446 -4.008 15.537 1.00 79.00 87 ALA A N 1
ATOM 648 C CA . ALA A 1 87 ? -12.132 -3.508 15.946 1.00 79.00 87 ALA A CA 1
ATOM 649 C C . ALA A 1 87 ? -12.025 -1.968 16.046 1.00 79.00 87 ALA A C 1
ATOM 651 O O . ALA A 1 87 ? -11.017 -1.382 15.652 1.00 79.00 87 ALA A O 1
ATOM 652 N N . ARG A 1 88 ? -13.053 -1.313 16.611 1.00 82.62 88 ARG A N 1
ATOM 653 C CA . ARG A 1 88 ? -13.035 0.135 16.901 1.00 82.62 88 ARG A CA 1
ATOM 654 C C . ARG A 1 88 ? -11.794 0.546 17.703 1.00 82.62 88 ARG A C 1
ATOM 656 O O . ARG A 1 88 ? -11.485 -0.053 18.734 1.00 82.62 88 ARG A O 1
ATOM 663 N N . GLY A 1 89 ? -11.136 1.600 17.241 1.00 85.31 89 GLY A N 1
ATOM 664 C CA . GLY A 1 89 ? -9.897 2.163 17.765 1.00 85.31 89 GLY A CA 1
ATOM 665 C C . GLY A 1 89 ? -8.654 1.339 17.447 1.00 85.31 89 GLY A C 1
ATOM 666 O O . GLY A 1 89 ? -7.606 1.573 18.045 1.00 85.31 89 GLY A O 1
ATOM 667 N N . LYS A 1 90 ? -8.763 0.345 16.560 1.00 90.25 90 LYS A N 1
ATOM 668 C CA . LYS A 1 90 ? -7.667 -0.568 16.236 1.00 90.25 90 LYS A CA 1
ATOM 669 C C . LYS A 1 90 ? -7.408 -0.698 14.732 1.00 90.25 90 LYS A C 1
ATOM 671 O O . LYS A 1 90 ? -6.423 -1.317 14.345 1.00 90.25 90 LYS A O 1
ATOM 676 N N . LEU A 1 91 ? -8.210 -0.101 13.851 1.00 92.44 91 LEU A N 1
ATOM 677 C CA . LEU A 1 91 ? -8.048 -0.321 12.407 1.00 92.44 91 LEU A CA 1
ATOM 678 C C . LEU A 1 91 ? -6.713 0.205 11.867 1.00 92.44 91 LEU A C 1
ATOM 680 O O . LEU A 1 91 ? -6.155 -0.393 10.950 1.00 92.44 91 LEU A O 1
ATOM 684 N N . LEU A 1 92 ? -6.169 1.276 12.451 1.00 93.81 92 LEU A N 1
ATOM 685 C CA . LEU A 1 92 ? -4.850 1.784 12.072 1.00 93.81 92 LEU A CA 1
ATOM 686 C C . LEU A 1 92 ? -3.712 0.811 12.413 1.00 93.81 92 LEU A C 1
ATOM 688 O O . LEU A 1 92 ? -2.963 0.473 11.499 1.00 93.81 92 LEU A O 1
ATOM 692 N N . PRO A 1 93 ? -3.567 0.300 13.652 1.00 93.62 93 PRO A N 1
ATOM 693 C CA . PRO A 1 93 ? -2.551 -0.713 13.912 1.00 93.62 93 PRO A CA 1
ATOM 694 C C . PRO A 1 93 ? -2.758 -1.992 13.085 1.00 93.62 93 PRO A C 1
ATOM 696 O O . PRO A 1 93 ? -1.769 -2.587 12.674 1.00 93.62 93 PRO A O 1
ATOM 699 N N . LEU A 1 94 ? -3.995 -2.380 12.736 1.00 94.44 94 LEU A N 1
ATOM 700 C CA . LEU A 1 94 ? -4.214 -3.482 11.783 1.00 94.44 94 LEU A CA 1
ATOM 701 C C . LEU A 1 94 ? -3.655 -3.179 10.401 1.00 94.44 94 LEU A C 1
ATOM 703 O O . LEU A 1 94 ? -2.966 -4.017 9.827 1.00 94.44 94 LEU A O 1
ATOM 707 N N . PHE A 1 95 ? -3.952 -1.991 9.875 1.00 96.12 95 PHE A N 1
ATOM 708 C CA . PHE A 1 95 ? -3.399 -1.539 8.607 1.00 96.12 95 PHE A CA 1
ATOM 709 C C . PHE A 1 95 ? -1.872 -1.586 8.631 1.00 96.12 95 PHE A C 1
ATOM 711 O O . PHE A 1 95 ? -1.280 -2.128 7.707 1.00 96.12 95 PHE A O 1
ATOM 718 N N . LEU A 1 96 ? -1.240 -1.080 9.692 1.00 96.06 96 LEU A N 1
ATOM 719 C CA . LEU A 1 96 ? 0.217 -1.069 9.812 1.00 96.06 96 LEU A CA 1
ATOM 720 C C . LEU A 1 96 ? 0.807 -2.484 9.867 1.00 96.06 96 LEU A C 1
ATOM 722 O O . LEU A 1 96 ? 1.799 -2.739 9.194 1.00 96.06 96 LEU A O 1
ATOM 726 N N . ILE A 1 97 ? 0.178 -3.421 10.588 1.00 96.00 97 ILE A N 1
ATOM 727 C CA . ILE A 1 97 ? 0.599 -4.834 10.597 1.00 96.00 97 ILE A CA 1
ATOM 728 C C . ILE A 1 97 ? 0.511 -5.424 9.185 1.00 96.00 97 ILE A C 1
ATOM 730 O O . ILE A 1 97 ? 1.490 -5.981 8.687 1.00 96.00 97 ILE A O 1
ATOM 734 N N . LEU A 1 98 ? -0.644 -5.284 8.525 1.00 96.06 98 LEU A N 1
ATOM 735 C CA . LEU A 1 98 ? -0.866 -5.811 7.176 1.00 96.06 98 LEU A CA 1
ATOM 736 C C . LEU A 1 98 ? 0.110 -5.195 6.167 1.00 96.06 98 LEU A C 1
ATOM 738 O O . LEU A 1 98 ? 0.710 -5.911 5.365 1.00 96.06 98 LEU A O 1
ATOM 742 N N . TYR A 1 99 ? 0.309 -3.880 6.240 1.00 95.88 99 TYR A N 1
ATOM 743 C CA . TYR A 1 99 ? 1.228 -3.143 5.385 1.00 95.88 99 TYR A CA 1
ATOM 744 C C . TYR A 1 99 ? 2.680 -3.568 5.606 1.00 95.88 99 TYR A C 1
ATOM 746 O O . TYR A 1 99 ? 3.391 -3.786 4.630 1.00 95.88 99 TYR A O 1
ATOM 754 N N . SER A 1 100 ? 3.118 -3.744 6.856 1.00 96.19 100 SER A N 1
ATOM 755 C CA . SER A 1 100 ? 4.459 -4.242 7.171 1.00 96.19 100 SER A CA 1
ATOM 756 C C . SER A 1 100 ? 4.710 -5.628 6.587 1.00 96.19 100 SER A C 1
ATOM 758 O O . SER A 1 100 ? 5.751 -5.849 5.972 1.00 96.19 100 SER A O 1
ATOM 760 N N . VAL A 1 101 ? 3.758 -6.556 6.733 1.00 95.19 101 VAL A N 1
ATOM 761 C CA . VAL A 1 101 ? 3.879 -7.905 6.156 1.00 95.19 101 VAL A CA 1
ATOM 762 C C . VAL A 1 101 ? 3.968 -7.822 4.634 1.00 95.19 101 VAL A C 1
ATOM 764 O O . VAL A 1 101 ? 4.873 -8.392 4.031 1.00 95.19 101 VAL A O 1
ATOM 767 N N . HIS A 1 102 ? 3.079 -7.056 4.005 1.00 94.19 102 HIS A N 1
ATOM 768 C CA . HIS A 1 102 ? 3.111 -6.842 2.563 1.00 94.19 102 HIS A CA 1
ATOM 769 C C . HIS A 1 102 ? 4.437 -6.233 2.087 1.00 94.19 102 HIS A C 1
ATOM 771 O O . HIS A 1 102 ? 5.022 -6.713 1.115 1.00 94.19 102 HIS A O 1
ATOM 777 N N . ARG A 1 103 ? 4.935 -5.204 2.784 1.00 92.12 103 ARG A N 1
ATOM 778 C CA . ARG A 1 103 ? 6.188 -4.523 2.450 1.00 92.12 103 ARG A CA 1
ATOM 779 C C . ARG A 1 103 ? 7.378 -5.465 2.564 1.00 92.12 103 ARG A C 1
ATOM 781 O O . ARG A 1 103 ? 8.214 -5.458 1.669 1.00 92.12 103 ARG A O 1
ATOM 788 N N . PHE A 1 104 ? 7.418 -6.284 3.612 1.00 92.75 104 PHE A N 1
ATOM 789 C CA . PHE A 1 104 ? 8.448 -7.297 3.812 1.00 92.75 104 PHE A CA 1
ATOM 790 C C . PHE A 1 104 ? 8.468 -8.324 2.671 1.00 92.75 104 PHE A C 1
ATOM 792 O O . PHE A 1 104 ? 9.533 -8.612 2.132 1.00 92.75 104 PHE A O 1
ATOM 799 N N . LEU A 1 105 ? 7.296 -8.825 2.260 1.00 91.81 105 LEU A N 1
ATOM 800 C CA . LEU A 1 105 ? 7.172 -9.822 1.191 1.00 91.81 105 LEU A CA 1
ATOM 801 C C . LEU A 1 105 ? 7.533 -9.267 -0.194 1.00 91.81 105 LEU A C 1
ATOM 803 O O . LEU A 1 105 ? 8.273 -9.907 -0.936 1.00 91.81 105 LEU A O 1
ATOM 807 N N . ILE A 1 106 ? 7.045 -8.073 -0.546 1.00 90.19 106 ILE A N 1
ATOM 808 C CA . ILE A 1 106 ? 7.339 -7.449 -1.849 1.00 90.19 106 ILE A CA 1
ATOM 809 C C . ILE A 1 106 ? 8.822 -7.138 -2.014 1.00 90.19 106 ILE A C 1
ATOM 811 O O . ILE A 1 106 ? 9.328 -7.155 -3.132 1.00 90.19 106 ILE A O 1
ATOM 815 N N . GLU A 1 107 ? 9.526 -6.859 -0.924 1.00 88.00 107 GLU A N 1
ATOM 816 C CA . GLU A 1 107 ? 10.938 -6.508 -0.984 1.00 88.00 107 GLU A CA 1
ATOM 817 C C . GLU A 1 107 ? 11.822 -7.659 -1.487 1.00 88.00 107 GLU A C 1
ATOM 819 O O . GLU A 1 107 ? 12.819 -7.394 -2.145 1.00 88.00 107 GLU A O 1
ATOM 824 N N . PHE A 1 108 ? 11.426 -8.924 -1.287 1.00 85.62 108 PHE A N 1
ATOM 825 C CA . PHE A 1 108 ? 12.113 -10.074 -1.902 1.00 85.62 108 PHE A CA 1
ATOM 826 C C . PHE A 1 108 ? 11.949 -10.133 -3.423 1.00 85.62 108 PHE A C 1
ATOM 828 O O . PHE A 1 108 ? 12.751 -10.751 -4.112 1.00 85.62 108 PHE A O 1
ATOM 835 N N . LEU A 1 109 ? 10.885 -9.519 -3.941 1.00 85.69 109 LEU A N 1
ATOM 836 C CA . LEU A 1 109 ? 10.553 -9.497 -5.363 1.00 85.69 109 LEU A CA 1
ATOM 837 C C . LEU A 1 109 ? 11.082 -8.233 -6.055 1.00 85.69 109 LEU A C 1
ATOM 839 O O . LEU A 1 109 ? 10.890 -8.077 -7.262 1.00 85.69 109 LEU A O 1
ATOM 843 N N . ARG A 1 110 ? 11.717 -7.315 -5.313 1.00 81.94 110 ARG A N 1
ATOM 844 C CA . ARG A 1 110 ? 12.301 -6.079 -5.846 1.00 81.94 110 ARG A CA 1
ATOM 845 C C . ARG A 1 110 ? 13.741 -6.291 -6.289 1.00 81.94 110 ARG A C 1
ATOM 847 O O . ARG A 1 110 ? 14.529 -6.910 -5.585 1.00 81.94 110 ARG A O 1
ATOM 854 N N . GLY A 1 111 ? 14.065 -5.752 -7.463 1.00 66.69 111 GLY A N 1
ATOM 855 C CA . GLY A 1 111 ? 15.395 -5.859 -8.068 1.00 66.69 111 GLY A CA 1
ATOM 856 C C . GLY A 1 111 ? 16.325 -4.684 -7.764 1.00 66.69 111 GLY A C 1
ATOM 857 O O . GLY A 1 111 ? 17.485 -4.724 -8.152 1.00 66.69 111 GLY A O 1
ATOM 858 N N . ASP A 1 112 ? 15.834 -3.639 -7.091 1.00 66.62 112 ASP A N 1
ATOM 859 C CA . ASP A 1 112 ? 16.523 -2.352 -6.923 1.00 66.62 112 ASP A CA 1
ATOM 860 C C . ASP A 1 112 ? 17.082 -2.114 -5.508 1.00 66.62 112 ASP A C 1
ATOM 862 O O . ASP A 1 112 ? 17.535 -1.013 -5.196 1.00 66.62 112 ASP A O 1
ATOM 866 N N . THR A 1 113 ? 17.043 -3.118 -4.629 1.00 66.88 113 THR A N 1
ATOM 867 C CA . THR A 1 113 ? 17.385 -2.947 -3.209 1.00 66.88 113 THR A CA 1
ATOM 868 C C . THR A 1 113 ? 18.470 -3.895 -2.728 1.00 66.88 113 THR A C 1
ATOM 870 O O . THR A 1 113 ? 18.284 -5.107 -2.682 1.00 66.88 113 THR A O 1
ATOM 873 N N . SER A 1 114 ? 19.591 -3.310 -2.302 1.00 69.75 114 SER A N 1
ATOM 874 C CA . SER A 1 114 ? 20.733 -4.032 -1.743 1.00 69.75 114 SER A CA 1
ATOM 875 C C . SER A 1 114 ? 20.526 -4.372 -0.258 1.00 69.75 114 SER A C 1
ATOM 877 O O . SER A 1 114 ? 19.964 -3.558 0.488 1.00 69.75 114 SER A O 1
ATOM 879 N N . PRO A 1 115 ? 21.001 -5.542 0.210 1.00 74.75 115 PRO A N 1
ATOM 880 C CA . PRO A 1 115 ? 21.048 -5.860 1.633 1.00 74.75 115 PRO A CA 1
ATOM 881 C C . PRO A 1 115 ? 21.946 -4.872 2.381 1.00 74.75 115 PRO A C 1
ATOM 883 O O . PRO A 1 115 ? 22.986 -4.462 1.871 1.00 74.75 115 PRO A O 1
ATOM 886 N N . VAL A 1 116 ? 21.555 -4.511 3.602 1.00 76.00 116 VAL A N 1
ATOM 887 C CA . VAL A 1 116 ? 22.308 -3.564 4.442 1.00 76.00 116 VAL A CA 1
ATOM 888 C C . VAL A 1 116 ? 22.864 -4.251 5.684 1.00 76.00 116 VAL A C 1
ATOM 890 O O . VAL A 1 116 ? 24.028 -4.058 6.020 1.00 76.00 116 VAL A O 1
ATOM 893 N N . ALA A 1 117 ? 22.065 -5.084 6.355 1.00 70.69 117 ALA A N 1
ATOM 894 C CA . ALA A 1 117 ? 22.486 -5.805 7.556 1.00 70.69 117 ALA A CA 1
ATOM 895 C C . ALA A 1 117 ? 21.773 -7.157 7.657 1.00 70.69 117 ALA A C 1
ATOM 897 O O . ALA A 1 117 ? 20.598 -7.257 7.320 1.00 70.69 117 ALA A O 1
ATOM 898 N N . PHE A 1 118 ? 22.467 -8.195 8.139 1.00 72.31 118 PHE A N 1
ATOM 899 C CA . PHE A 1 118 ? 21.919 -9.554 8.317 1.00 72.31 118 PHE A CA 1
ATOM 900 C C . PHE A 1 118 ? 21.285 -10.169 7.052 1.00 72.31 118 PHE A C 1
ATOM 902 O O . PHE A 1 118 ? 20.328 -10.930 7.153 1.00 72.31 118 PHE A O 1
ATOM 909 N N . ASN A 1 119 ? 21.788 -9.828 5.858 1.00 78.12 119 ASN A N 1
ATOM 910 C CA . ASN A 1 119 ? 21.170 -10.171 4.564 1.00 78.12 119 ASN A CA 1
ATOM 911 C C . ASN A 1 119 ? 19.734 -9.638 4.379 1.00 78.12 119 ASN A C 1
ATOM 913 O O . ASN A 1 119 ? 19.009 -10.106 3.505 1.00 78.12 119 ASN A O 1
ATOM 917 N N . LEU A 1 120 ? 19.333 -8.638 5.169 1.00 80.50 120 LEU A N 1
ATOM 918 C CA . LEU A 1 120 ? 18.061 -7.937 5.045 1.00 80.50 120 LEU A CA 1
ATOM 919 C C . LEU A 1 120 ? 18.264 -6.528 4.487 1.00 80.50 120 LEU A C 1
ATOM 921 O O . LEU A 1 120 ? 19.271 -5.856 4.740 1.00 80.50 120 LEU A O 1
ATOM 925 N N . THR A 1 121 ? 17.271 -6.058 3.742 1.00 86.75 121 THR A N 1
ATOM 926 C CA . THR A 1 121 ? 17.207 -4.677 3.255 1.00 86.75 121 THR A CA 1
ATOM 927 C C . THR A 1 121 ? 16.740 -3.727 4.365 1.00 86.75 121 THR A C 1
ATOM 929 O O . THR A 1 121 ? 16.048 -4.126 5.309 1.00 86.75 121 THR A O 1
ATOM 932 N N . SER A 1 122 ? 17.042 -2.428 4.236 1.00 85.19 122 SER A N 1
ATOM 933 C CA . SER A 1 122 ? 16.546 -1.400 5.171 1.00 85.19 122 SER A CA 1
ATOM 934 C C . SER A 1 122 ? 15.023 -1.440 5.322 1.00 85.19 122 SER A C 1
ATOM 936 O O . SER A 1 122 ? 14.492 -1.298 6.423 1.00 85.19 122 SER A O 1
ATOM 938 N N . PHE A 1 123 ? 14.302 -1.684 4.224 1.00 87.31 123 PHE A N 1
ATOM 939 C CA . PHE A 1 123 ? 12.844 -1.755 4.236 1.00 87.31 123 PHE A CA 1
ATOM 940 C C . PHE A 1 123 ? 12.314 -2.999 4.953 1.00 87.31 123 PHE A C 1
ATOM 942 O O . PHE A 1 123 ? 11.274 -2.905 5.605 1.00 87.31 123 PHE A O 1
ATOM 949 N N . GLN A 1 124 ? 13.011 -4.137 4.896 1.00 88.69 124 GLN A N 1
ATOM 950 C CA . GLN A 1 124 ? 12.644 -5.328 5.668 1.00 88.69 124 GLN A CA 1
ATOM 951 C C . GLN A 1 124 ? 12.806 -5.092 7.171 1.00 88.69 124 GLN A C 1
ATOM 953 O O . GLN A 1 124 ? 11.883 -5.381 7.932 1.00 88.69 124 GLN A O 1
ATOM 958 N N . ILE A 1 125 ? 13.922 -4.491 7.593 1.00 89.88 125 ILE A N 1
ATOM 959 C CA . ILE A 1 125 ? 14.179 -4.175 9.007 1.00 89.88 125 ILE A CA 1
ATOM 960 C C . ILE A 1 125 ? 13.114 -3.211 9.545 1.00 89.88 125 ILE A C 1
ATOM 962 O O . ILE A 1 125 ? 12.490 -3.479 10.574 1.00 89.88 125 ILE A O 1
ATOM 966 N N . ILE A 1 126 ? 12.840 -2.124 8.814 1.00 91.25 126 ILE A N 1
ATOM 967 C CA . ILE A 1 126 ? 11.796 -1.156 9.182 1.00 91.25 126 ILE A CA 1
ATOM 968 C C . ILE A 1 126 ? 10.425 -1.840 9.265 1.00 91.25 126 ILE A C 1
ATOM 970 O O . ILE A 1 126 ? 9.661 -1.575 10.192 1.00 91.25 126 ILE A O 1
ATOM 974 N N . SER A 1 127 ? 10.120 -2.750 8.335 1.00 93.06 127 SER A N 1
ATOM 975 C CA . SER A 1 127 ? 8.846 -3.478 8.327 1.00 93.06 127 SER A CA 1
ATOM 976 C C . SER A 1 127 ? 8.679 -4.354 9.570 1.00 93.06 127 SER A C 1
ATOM 978 O O . SER A 1 127 ? 7.593 -4.362 10.151 1.00 93.06 127 SER A O 1
ATOM 980 N N . ILE A 1 128 ? 9.743 -5.030 10.022 1.00 93.75 128 ILE A N 1
ATOM 981 C CA . ILE A 1 128 ? 9.737 -5.847 11.247 1.00 93.75 128 ILE A CA 1
ATOM 982 C C . ILE A 1 128 ? 9.480 -4.973 12.478 1.00 93.75 128 ILE A C 1
ATOM 984 O O . ILE A 1 128 ? 8.575 -5.266 13.261 1.00 93.75 128 ILE A O 1
ATOM 988 N N . ILE A 1 129 ? 10.227 -3.876 12.632 1.00 95.06 129 ILE A N 1
ATOM 989 C CA . ILE A 1 129 ? 10.069 -2.954 13.768 1.00 95.06 129 ILE A CA 1
ATOM 990 C C . ILE A 1 129 ? 8.642 -2.395 13.801 1.00 95.06 129 ILE A C 1
ATOM 992 O O . ILE A 1 129 ? 7.981 -2.410 14.843 1.00 95.06 129 ILE A O 1
ATOM 996 N N . LEU A 1 130 ? 8.137 -1.959 12.644 1.00 95.12 130 LEU A N 1
ATOM 997 C CA . LEU A 1 130 ? 6.791 -1.415 12.519 1.00 95.12 130 LEU A CA 1
ATOM 998 C C . LEU A 1 130 ? 5.717 -2.472 12.814 1.00 95.12 130 LEU A C 1
ATOM 1000 O O . LEU A 1 130 ? 4.721 -2.152 13.464 1.00 95.12 130 LEU A O 1
ATOM 1004 N N . ALA A 1 131 ? 5.918 -3.727 12.399 1.00 95.00 131 ALA A N 1
ATOM 1005 C CA . ALA A 1 131 ? 4.995 -4.823 12.689 1.00 95.00 131 ALA A CA 1
ATOM 1006 C C . ALA A 1 131 ? 4.910 -5.102 14.195 1.00 95.00 131 ALA A C 1
ATOM 1008 O O . ALA A 1 131 ? 3.808 -5.198 14.735 1.00 95.00 131 ALA A O 1
ATOM 1009 N N . LEU A 1 132 ? 6.055 -5.178 14.884 1.00 95.75 132 LEU A N 1
ATOM 1010 C CA . LEU A 1 132 ? 6.113 -5.413 16.329 1.00 95.75 132 LEU A CA 1
ATOM 1011 C C . LEU A 1 132 ? 5.442 -4.280 17.110 1.00 95.75 132 LEU A C 1
ATOM 1013 O O . LEU A 1 132 ? 4.578 -4.537 17.950 1.00 95.75 132 LEU A O 1
ATOM 1017 N N . PHE A 1 133 ? 5.775 -3.027 16.788 1.00 94.88 133 PHE A N 1
ATOM 1018 C CA . PHE A 1 133 ? 5.147 -1.858 17.403 1.00 94.88 133 PHE A CA 1
ATOM 1019 C C . PHE A 1 133 ? 3.625 -1.861 17.203 1.00 94.88 133 PHE A C 1
ATOM 1021 O O . PHE A 1 133 ? 2.857 -1.704 18.154 1.00 94.88 133 PHE A O 1
ATOM 1028 N N . SER A 1 134 ? 3.177 -2.108 15.973 1.00 93.56 134 SER A N 1
ATOM 1029 C CA . SER A 1 134 ? 1.754 -2.094 15.623 1.00 93.56 134 SER A CA 1
ATOM 1030 C C . SER A 1 134 ? 0.988 -3.253 16.262 1.00 93.56 134 SER A C 1
ATOM 1032 O O . SER A 1 134 ? -0.160 -3.085 16.671 1.00 93.56 134 SER A O 1
ATO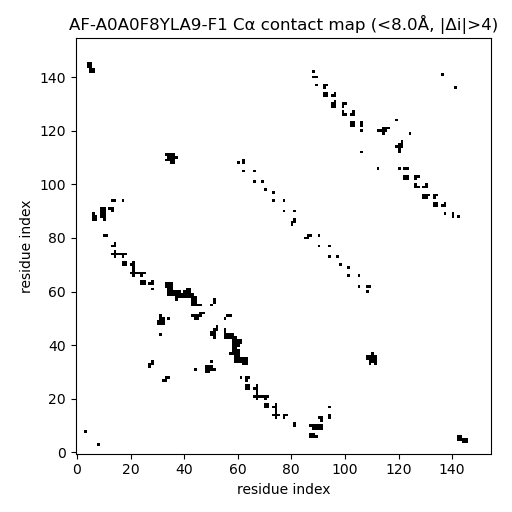M 1034 N N . PHE A 1 135 ? 1.622 -4.416 16.421 1.00 94.44 135 PHE A N 1
ATOM 1035 C CA . PHE A 1 135 ? 1.050 -5.557 17.132 1.00 94.44 135 PHE A CA 1
ATOM 1036 C C . PHE A 1 135 ? 0.877 -5.282 18.629 1.00 94.44 135 PHE A C 1
ATOM 1038 O O . PHE A 1 135 ? -0.182 -5.572 19.194 1.00 94.44 135 PHE A O 1
ATOM 1045 N N . LEU A 1 136 ? 1.880 -4.672 19.267 1.00 93.25 136 LEU A N 1
ATOM 1046 C CA . LEU A 1 136 ? 1.782 -4.235 20.660 1.00 93.25 136 LEU A CA 1
ATOM 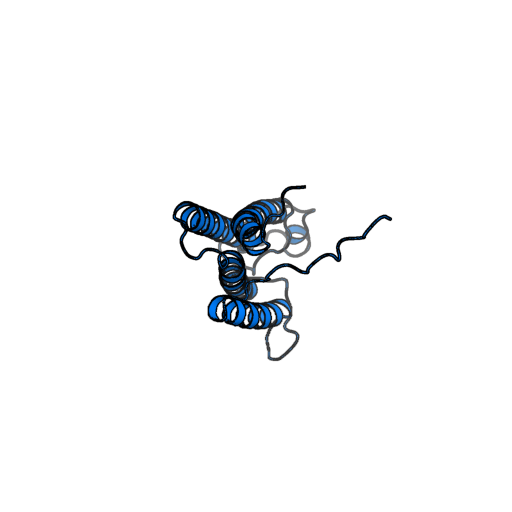1047 C C . LEU A 1 136 ? 0.677 -3.190 20.833 1.00 93.25 136 LEU A C 1
ATOM 1049 O O . LEU A 1 136 ? -0.130 -3.306 21.758 1.00 93.25 136 LEU A O 1
ATOM 1053 N N . TRP A 1 137 ? 0.571 -2.227 19.915 1.00 90.81 137 TRP A N 1
ATOM 1054 C CA . TRP A 1 137 ? -0.524 -1.255 19.900 1.00 90.81 137 TRP A CA 1
ATOM 1055 C C . TRP A 1 137 ? -1.890 -1.947 19.769 1.00 90.81 137 TRP A C 1
ATOM 1057 O O . TRP A 1 137 ? -2.793 -1.706 20.573 1.00 90.81 137 TRP A O 1
ATOM 1067 N N . TRP A 1 138 ? -2.045 -2.876 18.824 1.00 89.81 138 TRP A N 1
ATOM 1068 C CA . TRP A 1 138 ? -3.291 -3.624 18.630 1.00 89.81 138 TRP A CA 1
ATOM 1069 C C . TRP A 1 138 ? -3.723 -4.412 19.884 1.00 89.81 138 TRP A C 1
ATOM 1071 O O . TRP A 1 138 ? -4.915 -4.427 20.233 1.00 89.81 138 TRP A O 1
ATOM 1081 N N . LYS A 1 139 ? -2.765 -5.051 20.576 1.00 90.06 139 LYS A N 1
ATOM 1082 C CA . LYS A 1 139 ? -3.011 -5.821 21.809 1.00 90.06 139 LYS A CA 1
ATOM 1083 C C . LYS A 1 139 ? -3.363 -4.935 22.996 1.00 90.06 139 LYS A C 1
ATOM 1085 O O . LYS A 1 139 ? -4.388 -5.162 23.630 1.00 90.06 139 LYS A O 1
ATOM 1090 N N . THR A 1 140 ? -2.531 -3.936 23.277 1.00 85.88 140 THR A N 1
ATOM 1091 C CA . THR A 1 140 ? -2.728 -3.017 24.411 1.00 85.88 140 THR A CA 1
ATOM 1092 C C . THR A 1 140 ? -3.953 -2.131 24.222 1.00 85.88 140 THR A C 1
ATOM 1094 O O . THR A 1 140 ? -4.505 -1.630 25.195 1.00 85.88 140 THR A O 1
ATOM 1097 N N . GLY A 1 141 ? -4.402 -1.952 22.973 1.00 74.44 141 GLY A N 1
ATOM 1098 C CA . GLY A 1 141 ? -5.522 -1.085 22.655 1.00 74.44 141 GLY A CA 1
ATOM 1099 C C . GLY A 1 141 ? -5.262 0.337 23.129 1.00 74.44 141 GLY A C 1
ATOM 1100 O O . GLY A 1 141 ? -6.204 0.955 23.614 1.00 74.44 141 GLY A O 1
ATOM 1101 N N . LEU A 1 142 ? -4.002 0.803 23.035 1.00 66.56 142 LEU A N 1
ATOM 1102 C CA . LEU A 1 142 ? -3.553 2.151 23.396 1.00 66.56 142 LEU A CA 1
ATOM 1103 C C . LEU A 1 142 ? -4.557 3.181 22.868 1.00 66.56 142 LEU A C 1
ATOM 1105 O O . LEU A 1 142 ? -4.537 3.587 21.703 1.00 66.56 142 LEU A O 1
ATOM 1109 N N . ARG A 1 143 ? -5.478 3.561 23.753 1.00 63.88 143 ARG A N 1
ATOM 1110 C CA . ARG A 1 143 ? -6.402 4.662 23.560 1.00 63.88 143 ARG A CA 1
ATOM 1111 C C . ARG A 1 143 ? -5.604 5.882 23.948 1.00 63.88 143 ARG A C 1
ATOM 1113 O O . ARG A 1 143 ? -5.333 6.083 25.129 1.00 63.88 143 ARG A O 1
ATOM 1120 N N . PHE A 1 144 ? -5.212 6.676 22.960 1.00 57.28 144 PHE A N 1
ATOM 1121 C CA . PHE A 1 144 ? -4.735 8.027 23.215 1.00 57.28 144 PHE A CA 1
ATOM 1122 C C . PHE A 1 144 ? -5.916 8.837 23.769 1.00 57.28 144 PHE A C 1
ATOM 1124 O O . PHE A 1 144 ? -6.619 9.535 23.039 1.00 57.28 144 PHE A O 1
ATOM 1131 N N . SER A 1 145 ? -6.197 8.660 25.063 1.00 48.47 145 SER A N 1
ATOM 1132 C CA . SER A 1 145 ? -7.089 9.524 25.822 1.00 48.47 145 SER A CA 1
ATOM 1133 C C . SER A 1 145 ? -6.484 10.918 25.776 1.00 48.47 145 SER A C 1
ATOM 1135 O O . SER A 1 145 ? -5.323 11.103 26.125 1.00 48.47 145 SER A O 1
ATOM 1137 N N . TYR A 1 146 ? -7.277 11.845 25.247 1.00 52.97 146 TYR A N 1
ATOM 1138 C CA . TYR A 1 146 ? -6.995 13.261 25.033 1.00 52.97 146 TYR A CA 1
ATOM 1139 C C . TYR A 1 146 ? -5.834 13.846 25.845 1.00 52.97 146 TYR A C 1
ATOM 1141 O O . TYR A 1 146 ? -5.852 13.819 27.071 1.00 52.97 146 TYR A O 1
ATOM 1149 N N . PHE A 1 147 ? -4.912 14.515 25.147 1.00 49.34 147 PHE A N 1
ATOM 1150 C CA . PHE A 1 147 ? -4.080 15.555 25.746 1.00 49.34 147 PHE A CA 1
ATOM 1151 C C . PHE A 1 147 ? -5.026 16.683 26.201 1.00 49.34 147 PHE A C 1
ATOM 1153 O O . PHE A 1 147 ? -5.706 17.269 25.347 1.00 49.34 147 PHE A O 1
ATOM 1160 N N . PRO A 1 148 ? -5.165 16.977 27.506 1.00 43.16 148 PRO A N 1
ATOM 1161 C CA . PRO A 1 148 ? -5.985 18.093 27.938 1.00 43.16 148 PRO A CA 1
ATOM 1162 C C . PRO A 1 148 ? -5.251 19.373 27.538 1.00 43.16 148 PRO A C 1
ATOM 1164 O O . PRO A 1 148 ? -4.278 19.771 28.173 1.00 43.16 148 PRO A O 1
ATOM 1167 N N . LEU A 1 149 ? -5.693 20.025 26.461 1.00 52.88 149 LEU A N 1
ATOM 1168 C CA . LEU A 1 149 ? -5.284 21.400 26.202 1.00 52.88 149 LEU A CA 1
ATOM 1169 C C . LEU A 1 149 ? -5.815 22.235 27.365 1.00 52.88 149 LEU A C 1
ATOM 1171 O O . LEU A 1 149 ? -7.030 22.354 27.545 1.00 52.88 149 LEU A O 1
ATOM 1175 N N . ALA A 1 150 ? -4.891 22.741 28.184 1.00 50.72 150 ALA A N 1
ATOM 1176 C CA . ALA A 1 150 ? -5.184 23.616 29.302 1.00 50.72 150 ALA A CA 1
ATOM 1177 C C . ALA A 1 150 ? -6.167 24.697 28.837 1.00 50.72 150 ALA A C 1
ATOM 1179 O O . ALA A 1 150 ? -5.886 25.453 27.904 1.00 50.72 150 ALA A O 1
ATOM 1180 N N . LYS A 1 151 ? -7.350 24.736 29.464 1.00 48.44 151 LYS A N 1
ATOM 1181 C CA . LYS A 1 151 ? -8.294 25.842 29.303 1.00 48.44 151 LYS A CA 1
ATOM 1182 C C . LYS A 1 151 ? -7.535 27.118 29.641 1.00 48.44 151 LYS A C 1
ATOM 1184 O O . LYS A 1 151 ? -7.249 27.369 30.809 1.00 48.44 151 LYS A O 1
ATOM 1189 N N . ASN A 1 152 ? -7.217 27.911 28.627 1.00 50.53 152 ASN A N 1
ATOM 1190 C CA . ASN A 1 152 ? -6.689 29.244 28.833 1.00 50.53 152 ASN A CA 1
ATOM 1191 C C . ASN A 1 152 ? -7.831 30.075 29.443 1.00 50.53 152 ASN A C 1
ATOM 1193 O O . ASN A 1 152 ? -8.772 30.453 28.741 1.00 50.53 152 ASN A O 1
ATOM 1197 N N . LYS A 1 153 ? -7.815 30.244 30.773 1.00 50.19 153 LYS A N 1
ATOM 1198 C CA . LYS A 1 153 ? -8.684 31.182 31.491 1.00 50.19 153 LYS A CA 1
ATOM 1199 C C . LYS A 1 153 ? -8.294 32.579 31.013 1.00 50.19 153 LYS A C 1
ATOM 1201 O O . LYS A 1 153 ? -7.313 33.133 31.493 1.00 50.19 153 LYS A O 1
ATOM 1206 N N . LYS A 1 154 ? -9.046 33.137 30.067 1.00 50.44 154 LYS A N 1
ATOM 1207 C CA . LYS A 1 154 ? -9.056 34.586 29.876 1.00 50.44 154 LYS A CA 1
ATOM 1208 C C . LYS A 1 154 ? -9.956 35.178 30.959 1.00 50.44 154 LYS A C 1
ATOM 1210 O O . LYS A 1 154 ? -11.172 35.006 30.906 1.00 50.44 154 LYS A O 1
ATOM 1215 N N . THR A 1 155 ? -9.293 35.712 31.982 1.00 52.53 155 THR A N 1
ATOM 1216 C CA . THR A 1 155 ? -9.755 36.816 32.835 1.00 52.53 155 THR A CA 1
ATOM 1217 C C . THR A 1 155 ? -10.147 38.019 31.998 1.00 52.53 155 THR A C 1
ATOM 1219 O O . THR A 1 155 ? -9.466 38.226 30.965 1.00 52.53 155 THR A O 1
#

Sequence (155 aa):
ARHLPLDKIADCAAPAIAFGFSIGRIGCFLNGCCYGVLSSFGFVFPLGSPAGEFFSAQTLFPTQLISSLNLLIMGIVLHLLRKKNIARGKLLPLFLILYSVHRFLIEFLRGDTSPVAFNLTSFQIISIILALFSFLWWKTGLRFSYFPLAKNKKT

=== Feature glossary ===
A reading guide for the features in this record.

Start from the sequence.

  · This is the polypeptide sequence — one letter per residue, N-terminus first. Length ranges from a few dozen residues for small domains to over a thousand for large multi-domain proteins.

Fold it, and you get atomic coordinates and the backbone conformation that goes with them.

  · Structure coordinates are given as an mmCIF _atom_site loop: one row per atom with element, residue name, chain id, sequence number, and x/y/z position in Å. Only the four main-chain atoms per residue are included here; side chains are omitted to keep the record compact.

  · Backbone dihedral angles. Every residue except chain termini has a φ (preceding-C → N → Cα → C) and a ψ (N → Cα → C → next-N). They are reported in degrees following the IUPAC sign convention. Secondary structure is essentially a statement about which (φ, ψ) basin each residue occupies.

  · The SS8 string is DSSP's per-residue secondary-structure call. α-helix (H) means an i→i+4 H-bond ladder; β-strand (E) means the residue participates in a β-sheet; 3₁₀ (G) and π (I) are tighter and wider helices; T/S are turns/bends; '-' is loop.

  · SS3 is a coarse helix/strand/coil call (letters a/b/c) made by the P-SEA algorithm from inter-Cα distances and dihedrals. It is less detailed than DSSP but needs only Cα positions.

Summarize the fold with a handful of shape descriptors and a per-residue structural alphabet.

  · Radius of gyration (Rg) is the root-mean-square distance of Cα atoms from their centroid — a single number for overall size and compactness. A globular domain of N residues has Rg ≈ 2.2·N^0.38 Å; an extended or disordered chain has a much larger Rg. The Cα contact count is the number of residue pairs whose Cα atoms are within 8 Å and are more than four positions apart in sequence — a standard proxy for tertiary packing density. The bounding box is the smallest axis-aligned box enclosing all Cα atoms.

  · The Foldseek 3Di string encodes local tertiary geometry as a 20-letter alphabet — one character per residue — derived from the relative positions of nearby Cα atoms. Unlike the amino-acid sequence, 3Di is a direct function of the 3D structure, so two proteins with the same fold have similar 3Di strings even at low sequence identity.

  · Solvent-accessible surface area (SASA) is the area in Å² traced out by the centre of a 1.4 Å probe sphere (a water molecule) rolled over the protein's van der Waals surface (Shrake–Rupley / Lee–Richards construction). Buried residues have near-zero SASA; fully exposed residues can exceed 200 Å². The total SASA scales roughly with the number of surface residues.

Ask how reliable the model is.

  · pLDDT (predicted Local Distance Difference Test) is AlphaFold's per-residue confidence score, ranging from 0 to 100. Values above 90 indicate high confidence (typically well-packed cores); 70–90 is confident; 50–70 low confidence; below 50 usually means the region is disordered or the prediction is unreliable there. AlphaFold stores pLDDT in the mmCIF B-factor column.

  · B-factor (Debye–Waller factor) reflects atomic displacement in the crystal lattice. It is an experimental observable (units Å²), not a prediction; low values mean the atom is pinned down, high values mean it moves or is heterogeneous across the crystal.

  · Predicted Aligned Error (PAE) is an AlphaFold confidence matrix: entry (i, j) is the expected error in the position of residue j, in ångströms, when the prediction is superimposed on the true structure at residue i. Low PAE within a block of residues means that block is internally rigid and well-predicted; high PAE between two blocks means their relative placement is uncertain even if each block individually is confident.

Place it in context: what it resembles, what it is annotated as, and how it looks.

  · Nearest PDB neighbors are the top structural matches found by Foldseek when searching this structure against the entire Protein Data Bank. Each hit reports a TM-score (0 to 1; >0.5 almost always implies the same fold) and an E-value. These are *structural* homologs — they may share no detectable sequence similarity.

  · Functional annotations link the protein to curated databases. InterPro entries identify conserved domains and families by matching the sequence against member-database signatures (Pfam, PROSITE, CDD, …). Gene Ontology (GO) terms describe molecular function, biological process, and cellular component in a controlled vocabulary. CATH places the structure in a hierarchical fold classification (Class/Architecture/Topology/Homologous-superfamily). The organism is the source species.

  · Three diagnostic plots accompany the record. The Cα contact map visualizes the tertiary structure as a 2D adjacency matrix (8 Å cutoff, sequence-local contacts suppressed). The Ramachandran plot shows the distribution of backbone (φ, ψ) torsions, with points in the α and β basins reflecting secondary structure content. The PAE plot shows AlphaFold's inter-residue confidence as a color matrix.

  · Six rendered views show the 3D structure from the faces of a cube — i.e. along ±x, ±y, ±z. Rendering representation is drawn randomly per protein from cartoon (secondary-structure ribbons), sticks (backbone bonds), or molecular surface; coloring is either N→C rainbow (blue at the N-terminus through red at the C-terminus) or one color per chain.